Protein AF-A0A4W5PEM4-F1 (afdb_monomer_lite)

pLDDT: mean 97.81, std 1.67, range [86.69, 98.69]

Foldseek 3Di:
DDFADPVRAAVVLLVVQVVVQVVCCVPPVDGDSPVSQVVVCVVPNCRNPDPVSD

Organism: NCBI:txid62062

Sequence (54 aa):
M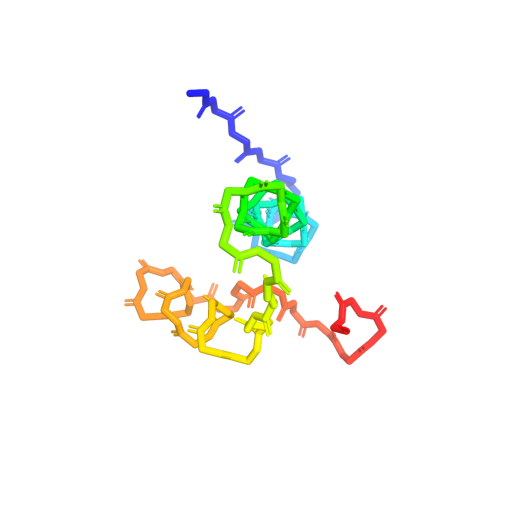VIHCSAGAGRTGCFIVIDIMLDMAEREGVVDIYNCVRELRSRRVNMVQTEVQY

Secondary structure (DSSP, 8-state):
-----SSSSHHHHHHHHHHHHHHHHHHHS---HHHHHHHHHHHSTTSS-SGGG-

Structure (mmCIF, N/CA/C/O backbone):
data_AF-A0A4W5PEM4-F1
#
_entry.id   AF-A0A4W5PEM4-F1
#
loop_
_atom_site.group_PDB
_atom_site.id
_atom_site.type_symbol
_atom_site.label_atom_id
_atom_site.label_alt_id
_atom_site.label_comp_id
_atom_site.label_asym_id
_atom_site.label_entity_id
_atom_site.label_seq_id
_atom_site.pdbx_PDB_ins_code
_atom_site.Cartn_x
_atom_site.Cartn_y
_atom_site.Cartn_z
_atom_site.occupancy
_atom_site.B_iso_or_equiv
_atom_site.auth_seq_id
_atom_site.auth_comp_id
_atom_site.auth_asym_id
_atom_site.auth_atom_id
_atom_site.pdbx_PDB_model_num
ATOM 1 N N . MET A 1 1 ? -13.411 2.950 -10.701 1.00 86.69 1 MET A N 1
ATOM 2 C CA . MET A 1 1 ? -12.279 3.685 -11.310 1.00 86.69 1 MET A CA 1
ATOM 3 C C . MET A 1 1 ? -11.231 2.671 -11.750 1.00 86.69 1 MET A C 1
ATOM 5 O O . MET A 1 1 ? -11.061 1.683 -11.047 1.00 86.69 1 MET A O 1
ATOM 9 N N . VAL A 1 2 ? -10.572 2.861 -12.896 1.00 96.12 2 VAL A N 1
ATOM 10 C CA . VAL A 1 2 ? -9.445 2.005 -13.313 1.00 96.12 2 VAL A CA 1
ATOM 11 C C . VAL A 1 2 ? -8.152 2.713 -12.932 1.00 96.12 2 VAL A C 1
ATOM 13 O O . VAL A 1 2 ? -7.946 3.852 -13.337 1.00 96.12 2 VAL A O 1
ATOM 16 N N . ILE A 1 3 ? -7.293 2.047 -12.159 1.00 97.62 3 ILE A N 1
ATOM 17 C CA . ILE A 1 3 ? -6.003 2.588 -11.718 1.00 97.62 3 ILE A CA 1
ATOM 18 C C . ILE A 1 3 ? -4.913 1.637 -12.183 1.00 97.62 3 ILE A C 1
ATOM 20 O O . ILE A 1 3 ? -4.956 0.444 -11.886 1.00 97.62 3 ILE A O 1
ATOM 24 N N . HIS A 1 4 ? -3.925 2.155 -12.907 1.00 98.06 4 HIS A N 1
ATOM 25 C CA . HIS A 1 4 ? -2.802 1.350 -13.363 1.00 98.06 4 HIS A CA 1
ATOM 26 C C . HIS A 1 4 ?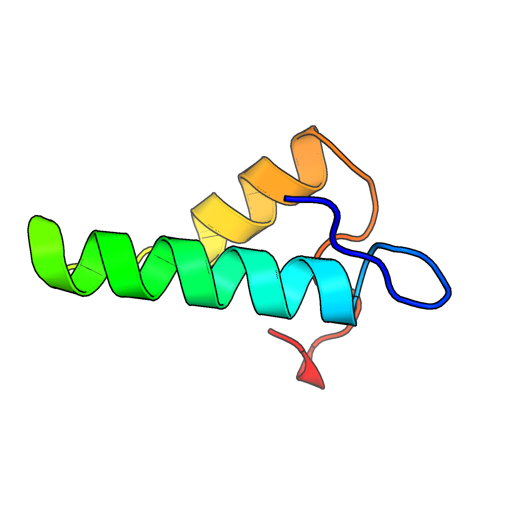 -1.489 2.133 -13.318 1.00 98.06 4 HIS A C 1
ATOM 28 O O . HIS A 1 4 ? -1.452 3.360 -13.321 1.00 98.06 4 HIS A O 1
ATOM 34 N N . CYS A 1 5 ? -0.395 1.385 -13.266 1.00 96.75 5 CYS A N 1
ATOM 35 C CA . CYS A 1 5 ? 0.948 1.860 -13.562 1.00 96.75 5 CYS A CA 1
ATOM 36 C C . CYS A 1 5 ? 1.586 0.865 -14.545 1.00 96.75 5 CYS A C 1
ATOM 38 O O . CYS A 1 5 ? 0.855 0.199 -15.274 1.00 96.75 5 CYS A O 1
ATOM 40 N N . SER A 1 6 ? 2.914 0.730 -14.584 1.00 97.88 6 SER A N 1
ATOM 41 C CA . SER A 1 6 ? 3.559 -0.251 -15.475 1.00 97.88 6 SER A CA 1
ATOM 42 C C . SER A 1 6 ? 3.186 -1.698 -15.098 1.00 97.88 6 SER A C 1
ATOM 44 O O . SER A 1 6 ? 2.559 -2.400 -15.880 1.00 97.88 6 SER A O 1
ATOM 46 N N . ALA A 1 7 ? 3.454 -2.117 -13.854 1.00 96.56 7 ALA A N 1
ATOM 47 C CA . ALA A 1 7 ? 3.081 -3.451 -13.357 1.00 96.56 7 ALA A CA 1
ATOM 48 C C . ALA A 1 7 ? 1.665 -3.515 -12.736 1.00 96.56 7 ALA A C 1
ATOM 50 O O . ALA A 1 7 ? 1.166 -4.586 -12.383 1.00 96.56 7 ALA A O 1
ATOM 51 N N . GLY A 1 8 ? 1.021 -2.358 -12.544 1.00 97.44 8 GLY A N 1
ATOM 52 C CA . GLY A 1 8 ? -0.266 -2.254 -11.850 1.00 97.44 8 GLY A CA 1
ATOM 53 C C . GLY A 1 8 ? -0.217 -2.729 -10.393 1.00 97.44 8 GLY A C 1
ATOM 54 O O . GLY A 1 8 ? -1.180 -3.332 -9.933 1.00 97.44 8 GLY A O 1
ATOM 55 N N . ALA A 1 9 ? 0.913 -2.537 -9.701 1.00 98.00 9 ALA A N 1
ATOM 56 C CA . ALA A 1 9 ? 1.132 -3.056 -8.346 1.00 98.00 9 ALA A CA 1
ATOM 57 C C . ALA A 1 9 ? 1.726 -2.005 -7.391 1.00 98.00 9 ALA A C 1
ATOM 59 O O . ALA A 1 9 ? 1.042 -1.581 -6.469 1.00 98.00 9 ALA A O 1
ATOM 60 N N . GLY A 1 10 ? 2.948 -1.511 -7.643 1.00 98.44 10 GLY A N 1
ATOM 61 C CA . GLY A 1 10 ? 3.626 -0.546 -6.759 1.00 98.44 10 GLY A CA 1
ATOM 62 C C . GLY A 1 10 ? 2.877 0.783 -6.604 1.00 98.44 10 GLY A C 1
ATOM 63 O O . GLY A 1 10 ? 2.127 0.968 -5.654 1.00 98.44 10 GLY A O 1
ATOM 64 N N . ARG A 1 11 ? 3.009 1.694 -7.583 1.00 98.44 11 ARG A N 1
ATOM 65 C CA . ARG A 1 11 ? 2.318 3.005 -7.554 1.00 98.44 11 ARG A CA 1
ATOM 66 C C . ARG A 1 11 ? 0.791 2.896 -7.508 1.00 98.44 11 ARG A C 1
ATOM 68 O O . ARG A 1 11 ? 0.143 3.719 -6.877 1.00 98.44 11 ARG A O 1
ATOM 75 N N . THR A 1 12 ? 0.229 1.882 -8.166 1.00 98.62 12 THR A N 1
ATOM 76 C CA . THR A 1 12 ? -1.210 1.587 -8.102 1.00 98.62 12 THR A CA 1
ATOM 77 C C . THR A 1 12 ? -1.632 1.262 -6.674 1.00 98.62 12 THR A C 1
ATOM 79 O O . THR A 1 12 ? -2.614 1.816 -6.200 1.00 98.62 12 THR A O 1
ATOM 82 N N . GLY A 1 13 ? -0.868 0.423 -5.973 1.00 98.38 13 GLY A N 1
ATOM 83 C CA . GLY A 1 13 ? -1.102 0.109 -4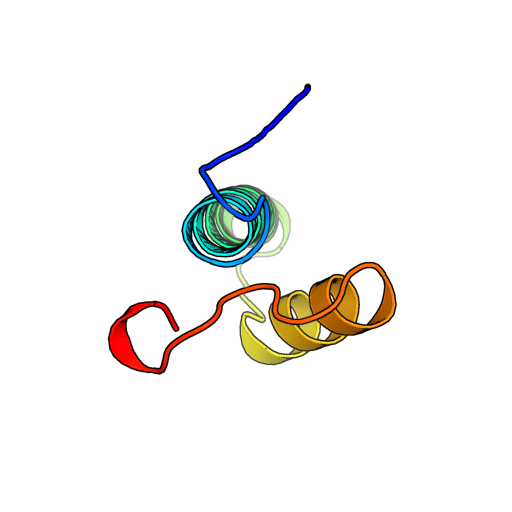.571 1.00 98.38 13 GLY A CA 1
ATOM 84 C C . GLY A 1 13 ? -0.941 1.317 -3.666 1.00 98.38 13 GLY A C 1
ATOM 85 O O . GLY A 1 13 ? -1.835 1.551 -2.868 1.00 98.38 13 GLY A O 1
ATOM 86 N N . CYS A 1 14 ? 0.109 2.128 -3.837 1.00 98.56 14 CYS A N 1
ATOM 87 C CA . CYS A 1 14 ? 0.278 3.354 -3.046 1.00 98.56 14 CYS A CA 1
ATOM 88 C C . CYS A 1 14 ? -0.929 4.281 -3.178 1.00 98.56 14 CYS A C 1
ATOM 90 O O . CYS A 1 14 ? -1.460 4.737 -2.175 1.00 98.56 14 CYS A O 1
ATOM 92 N N . PHE A 1 15 ? -1.386 4.523 -4.411 1.00 98.69 15 PHE A N 1
ATOM 93 C CA . PHE A 1 15 ? -2.543 5.380 -4.645 1.00 98.69 15 PHE A CA 1
ATOM 94 C C . PHE A 1 15 ? -3.795 4.831 -3.954 1.00 98.69 15 PHE A C 1
ATOM 96 O O . PHE A 1 15 ? -4.471 5.568 -3.247 1.00 98.69 15 PHE A O 1
ATOM 103 N N . ILE A 1 16 ? -4.077 3.535 -4.122 1.00 98.56 16 ILE A N 1
ATOM 104 C CA . ILE A 1 16 ? -5.255 2.898 -3.522 1.00 98.56 16 ILE A CA 1
ATOM 105 C C . ILE A 1 16 ? -5.185 2.933 -1.990 1.00 98.56 16 ILE A C 1
ATOM 107 O O . ILE A 1 16 ? -6.189 3.215 -1.350 1.00 98.56 16 ILE A O 1
ATOM 111 N N . VAL A 1 17 ? -4.019 2.673 -1.389 1.00 98.56 17 VAL A N 1
ATOM 112 C CA . VAL A 1 17 ? -3.850 2.745 0.072 1.00 98.56 17 VAL A CA 1
ATOM 113 C C . VAL A 1 17 ? -4.098 4.162 0.570 1.00 98.56 17 VAL A C 1
ATOM 115 O O . VAL A 1 17 ? -4.853 4.326 1.517 1.00 98.56 17 VAL A O 1
ATOM 118 N N . ILE A 1 18 ? -3.503 5.178 -0.062 1.00 98.56 18 ILE A N 1
ATOM 119 C CA . ILE A 1 18 ? -3.689 6.576 0.349 1.00 98.56 18 ILE A CA 1
ATOM 120 C C . ILE A 1 18 ? -5.169 6.962 0.275 1.00 98.56 18 ILE A C 1
ATOM 122 O O . ILE A 1 18 ? -5.688 7.521 1.233 1.00 98.56 18 ILE A O 1
ATOM 126 N N . ASP A 1 19 ? -5.852 6.614 -0.816 1.00 98.62 19 ASP A N 1
ATOM 127 C CA . ASP A 1 19 ? -7.284 6.872 -1.001 1.00 98.62 19 ASP A CA 1
ATOM 128 C C . ASP A 1 19 ? -8.132 6.239 0.119 1.00 98.62 19 ASP A C 1
ATOM 130 O O . ASP A 1 19 ? -8.909 6.926 0.780 1.00 98.62 19 ASP A O 1
ATOM 134 N N . ILE A 1 20 ? -7.903 4.955 0.420 1.00 98.38 20 ILE A N 1
ATOM 135 C CA . ILE A 1 20 ? -8.607 4.244 1.501 1.00 98.38 20 ILE A CA 1
ATOM 136 C C . ILE A 1 20 ? -8.293 4.858 2.875 1.00 98.38 20 ILE A C 1
ATOM 138 O O . ILE A 1 20 ? -9.187 4.993 3.708 1.00 98.38 20 ILE A O 1
ATOM 142 N N . MET A 1 21 ? -7.035 5.220 3.139 1.00 98.56 21 MET A N 1
ATOM 143 C CA . MET A 1 21 ? -6.620 5.771 4.433 1.00 98.56 21 MET A CA 1
ATOM 144 C C . MET A 1 21 ? -7.150 7.182 4.669 1.00 98.56 21 MET A C 1
ATOM 146 O O . MET A 1 21 ? -7.462 7.508 5.809 1.00 98.56 21 MET A O 1
ATOM 150 N N . LEU A 1 22 ? -7.277 8.005 3.626 1.00 98.62 22 LEU A N 1
ATOM 151 C CA . LEU A 1 22 ? -7.910 9.318 3.742 1.00 98.62 22 LEU A CA 1
ATOM 152 C C . LEU A 1 22 ? -9.398 9.180 4.091 1.00 98.62 22 LEU A C 1
ATOM 154 O O . LEU A 1 22 ? -9.853 9.832 5.027 1.00 98.62 22 LEU A O 1
ATOM 158 N N . ASP A 1 23 ? -10.128 8.276 3.429 1.00 98.44 23 ASP A N 1
ATOM 159 C CA . ASP A 1 23 ? -11.544 8.021 3.742 1.00 98.44 23 ASP A CA 1
ATOM 160 C C . ASP A 1 23 ? -11.728 7.478 5.174 1.00 98.44 23 ASP A C 1
ATOM 162 O O . ASP A 1 23 ? -12.620 7.912 5.904 1.00 98.44 23 ASP A O 1
ATOM 166 N N . MET A 1 24 ? -10.846 6.572 5.615 1.00 98.31 24 MET A N 1
ATOM 167 C CA . MET A 1 24 ? -10.857 6.036 6.983 1.00 98.31 24 MET A CA 1
ATOM 168 C C . MET A 1 24 ? -10.517 7.109 8.025 1.00 98.31 24 MET A C 1
ATOM 170 O O . MET A 1 24 ? -11.188 7.205 9.052 1.00 98.31 24 MET A O 1
ATOM 174 N N . ALA A 1 25 ? -9.526 7.960 7.751 1.00 98.50 25 ALA A N 1
ATOM 175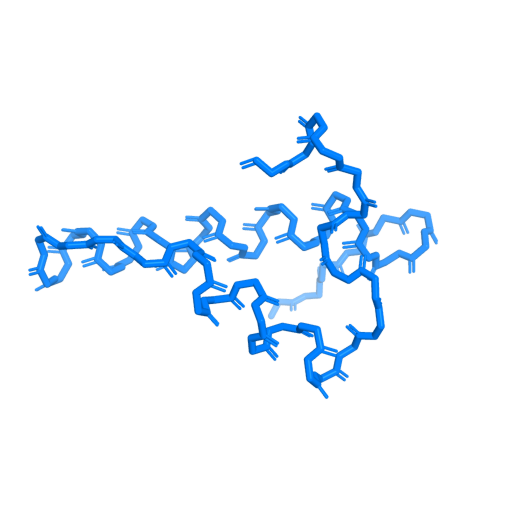 C CA . ALA A 1 25 ? -9.157 9.051 8.644 1.00 98.50 25 ALA A CA 1
ATOM 176 C C . ALA A 1 25 ? -10.306 10.055 8.818 1.00 98.50 25 ALA A C 1
ATOM 178 O O . ALA A 1 25 ? -10.572 10.483 9.939 1.00 98.50 25 ALA A O 1
ATOM 179 N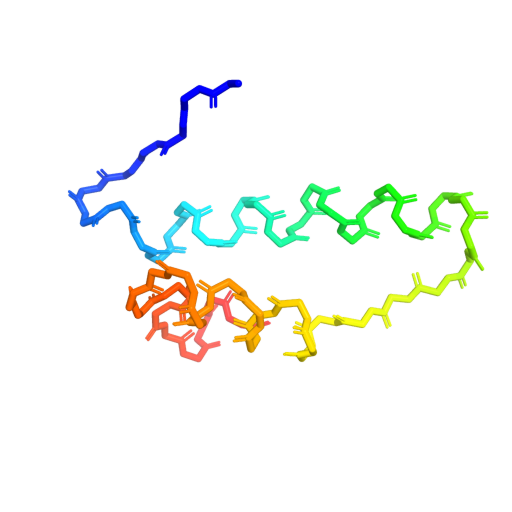 N . GLU A 1 26 ? -11.015 10.401 7.740 1.00 98.62 26 GLU A N 1
ATOM 180 C CA . GLU A 1 26 ? -12.152 11.326 7.793 1.00 98.62 26 GLU A CA 1
ATOM 181 C C . GLU A 1 26 ? -13.369 10.736 8.517 1.00 98.62 26 GLU A C 1
ATOM 183 O O . GLU A 1 26 ? -14.040 11.443 9.271 1.00 98.62 26 GLU A O 1
ATOM 188 N N . ARG A 1 27 ? -13.672 9.450 8.302 1.00 98.25 27 ARG A N 1
ATOM 189 C CA . ARG A 1 27 ? -14.890 8.817 8.837 1.00 98.25 27 ARG A CA 1
ATOM 190 C C . ARG A 1 27 ? -14.724 8.229 10.229 1.00 98.25 27 ARG A C 1
ATOM 192 O O . ARG A 1 27 ? -15.660 8.272 11.024 1.00 98.25 27 ARG A O 1
ATOM 199 N N . GLU A 1 28 ? -13.564 7.647 10.504 1.00 97.81 28 GLU A N 1
ATOM 200 C CA . GLU A 1 28 ? -13.306 6.851 11.707 1.00 97.81 28 GLU A CA 1
ATOM 201 C C . GLU A 1 28 ? -12.264 7.505 12.626 1.00 97.81 28 GLU A C 1
ATOM 203 O O . GLU A 1 28 ? -12.143 7.122 13.788 1.00 97.81 28 GLU A O 1
ATOM 208 N N . GLY A 1 29 ? -11.518 8.505 12.139 1.00 98.12 29 GLY A N 1
ATOM 209 C CA . GLY A 1 29 ? -10.471 9.178 12.913 1.00 98.12 29 GLY A CA 1
ATOM 210 C C . GLY A 1 29 ? -9.224 8.319 13.146 1.00 98.12 29 GLY A C 1
ATOM 211 O O . GLY A 1 29 ? -8.413 8.641 14.015 1.00 98.12 29 GLY A O 1
ATOM 212 N N . VAL A 1 30 ? -9.069 7.222 12.399 1.0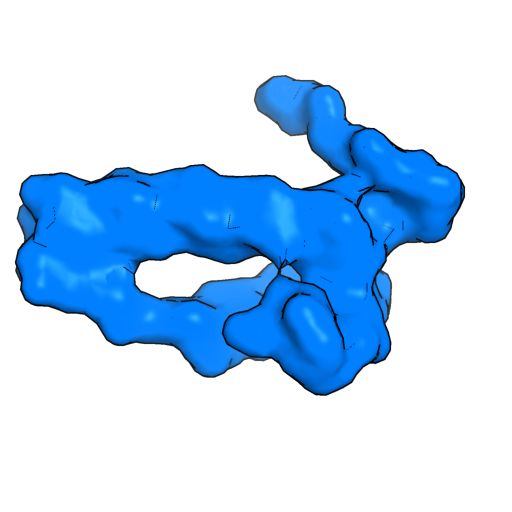0 97.44 30 VAL A N 1
ATOM 213 C CA . VAL A 1 30 ? -7.958 6.268 12.521 1.00 97.44 30 VAL A CA 1
ATOM 214 C C . VAL A 1 30 ? -7.394 5.898 11.149 1.00 97.44 30 VAL A C 1
ATOM 216 O O . VAL A 1 30 ? -8.021 6.139 10.122 1.00 97.44 30 VAL A O 1
ATOM 219 N N . VAL A 1 31 ? -6.195 5.313 11.134 1.00 98.12 31 VAL A N 1
ATOM 220 C CA . VAL A 1 31 ? -5.553 4.770 9.928 1.00 98.12 31 VAL A CA 1
ATOM 221 C C . VAL A 1 31 ? -4.928 3.410 10.230 1.00 98.12 31 VAL A C 1
ATOM 223 O O . VAL A 1 31 ? -4.340 3.217 11.294 1.00 98.12 31 VAL A O 1
ATOM 226 N N . ASP A 1 32 ? -5.016 2.476 9.282 1.00 98.00 32 ASP A N 1
ATOM 227 C CA . ASP A 1 32 ? -4.422 1.137 9.379 1.00 98.00 32 ASP A CA 1
ATOM 228 C C . ASP A 1 32 ? -3.779 0.712 8.049 1.00 98.00 32 ASP A C 1
ATOM 230 O O . ASP A 1 32 ? -4.303 -0.082 7.258 1.00 98.00 32 ASP A O 1
ATOM 234 N N . ILE A 1 33 ? -2.601 1.283 7.799 1.00 98.31 33 ILE A N 1
ATOM 235 C CA . ILE A 1 33 ? -1.844 1.088 6.558 1.00 98.31 33 ILE A CA 1
ATOM 236 C C . ILE A 1 33 ? -1.417 -0.377 6.407 1.00 98.31 33 ILE A C 1
ATOM 238 O O . ILE A 1 33 ? -1.525 -0.945 5.318 1.00 98.31 33 ILE A O 1
ATOM 242 N N . TYR A 1 34 ? -0.963 -1.012 7.492 1.00 98.44 34 TYR A N 1
ATOM 243 C CA . TYR A 1 34 ? -0.456 -2.383 7.457 1.00 98.44 34 TYR A CA 1
ATOM 244 C C . TYR A 1 34 ? -1.537 -3.370 7.017 1.00 98.44 34 TYR A C 1
ATOM 246 O O . TYR A 1 34 ? -1.323 -4.140 6.073 1.00 98.44 34 TYR A O 1
ATOM 254 N N . ASN A 1 35 ? -2.710 -3.346 7.662 1.00 98.38 35 ASN A N 1
ATOM 255 C CA . ASN A 1 35 ? -3.777 -4.275 7.307 1.00 98.38 35 ASN A CA 1
ATOM 256 C C . ASN A 1 35 ? -4.370 -3.953 5.934 1.00 98.38 35 ASN A C 1
ATOM 258 O O . ASN A 1 35 ? -4.688 -4.888 5.197 1.00 98.38 35 ASN A O 1
ATOM 262 N N . CYS A 1 36 ? -4.434 -2.676 5.539 1.00 98.56 36 CYS A N 1
ATOM 263 C CA . CYS A 1 36 ? -4.840 -2.294 4.188 1.00 98.56 36 CYS A CA 1
ATOM 264 C C . CYS A 1 36 ? -3.891 -2.873 3.126 1.00 98.56 36 CYS A C 1
ATOM 266 O O . CYS A 1 36 ? -4.335 -3.520 2.178 1.00 98.56 36 CYS A O 1
ATOM 268 N N . VAL A 1 37 ? -2.573 -2.706 3.285 1.00 98.56 37 VAL A N 1
ATOM 269 C CA . VAL A 1 37 ? -1.577 -3.268 2.355 1.00 98.56 37 VAL A CA 1
ATOM 270 C C . VAL A 1 37 ? -1.647 -4.793 2.333 1.00 98.56 37 VAL A C 1
ATOM 272 O O . VAL A 1 37 ? -1.600 -5.395 1.257 1.00 98.56 37 VAL A O 1
ATOM 275 N N . ARG A 1 38 ? -1.797 -5.434 3.498 1.00 98.50 38 ARG A N 1
ATOM 276 C CA . ARG A 1 38 ? -1.966 -6.889 3.608 1.00 98.50 38 ARG A CA 1
ATOM 277 C C . ARG A 1 38 ? -3.194 -7.374 2.833 1.00 98.50 38 ARG A C 1
ATOM 279 O O . ARG A 1 38 ? -3.091 -8.357 2.103 1.00 98.50 38 ARG A O 1
ATOM 286 N N . GLU A 1 39 ? -4.320 -6.675 2.947 1.00 98.56 39 GLU A N 1
ATOM 287 C CA . GLU A 1 39 ? -5.554 -6.999 2.225 1.00 98.56 39 GLU A CA 1
ATOM 288 C C . GLU A 1 39 ? -5.424 -6.745 0.716 1.00 98.56 39 GLU A C 1
ATOM 290 O O . GLU A 1 39 ? -5.845 -7.564 -0.095 1.00 98.56 39 GLU A O 1
ATOM 295 N N . LEU A 1 40 ? -4.765 -5.668 0.285 1.00 98.38 40 LEU A N 1
ATOM 296 C CA . LEU A 1 40 ? -4.507 -5.464 -1.145 1.00 98.38 40 LEU A CA 1
ATOM 297 C C . LEU A 1 40 ? -3.613 -6.568 -1.724 1.00 98.38 40 LEU A C 1
ATOM 299 O O . LEU A 1 40 ? -3.859 -7.036 -2.837 1.00 98.38 40 LEU A O 1
ATOM 303 N N . ARG A 1 41 ? -2.609 -7.020 -0.960 1.00 98.31 41 ARG A N 1
ATOM 304 C CA . ARG A 1 41 ? -1.721 -8.127 -1.346 1.00 98.31 41 ARG A CA 1
ATOM 305 C C . ARG A 1 41 ? -2.434 -9.479 -1.405 1.00 98.31 41 ARG A C 1
ATOM 307 O O . ARG A 1 41 ? -2.016 -10.320 -2.198 1.00 98.31 41 ARG A O 1
ATOM 314 N N . SER A 1 42 ? -3.505 -9.683 -0.630 1.00 98.31 42 SER A N 1
ATOM 315 C CA . SER A 1 42 ? -4.336 -10.896 -0.715 1.00 98.31 42 SER A CA 1
ATOM 316 C C . SER A 1 42 ? -5.128 -10.961 -2.029 1.00 98.31 42 SER A C 1
ATOM 318 O O . SER A 1 42 ? -5.390 -12.047 -2.543 1.00 98.31 42 SER A O 1
ATOM 320 N N . ARG A 1 43 ? -5.452 -9.800 -2.617 1.00 97.81 43 ARG A N 1
ATOM 321 C CA . ARG A 1 43 ? -6.220 -9.682 -3.870 1.00 97.81 43 ARG A CA 1
ATOM 322 C C . ARG A 1 43 ? -5.352 -9.596 -5.120 1.00 97.81 43 ARG A C 1
ATOM 324 O O . ARG A 1 43 ? -5.752 -10.067 -6.183 1.00 97.81 43 ARG A O 1
ATOM 331 N N . ARG A 1 44 ? -4.178 -8.968 -5.024 1.00 97.25 44 ARG A N 1
ATOM 332 C CA . ARG A 1 44 ? -3.224 -8.828 -6.129 1.00 97.25 44 ARG A CA 1
ATOM 333 C C . ARG A 1 44 ? -1.802 -8.817 -5.588 1.00 97.25 44 ARG A C 1
ATOM 335 O O . ARG A 1 44 ? -1.476 -8.073 -4.672 1.00 97.25 44 ARG A O 1
ATOM 342 N N . VAL A 1 45 ? -0.930 -9.620 -6.186 1.00 96.50 45 VAL A N 1
ATOM 343 C CA . VAL A 1 45 ? 0.465 -9.733 -5.742 1.00 96.50 45 VAL A CA 1
ATOM 344 C C . VAL A 1 45 ? 1.211 -8.395 -5.823 1.00 96.50 45 VAL A C 1
ATOM 346 O O . VAL A 1 45 ? 0.976 -7.588 -6.723 1.00 96.50 45 VAL A O 1
ATOM 349 N N . ASN A 1 46 ? 2.153 -8.189 -4.899 1.00 96.88 46 ASN A N 1
ATOM 350 C CA . ASN A 1 46 ? 3.097 -7.062 -4.879 1.00 96.88 46 ASN A CA 1
ATOM 351 C C . ASN A 1 46 ? 2.472 -5.656 -4.795 1.00 96.88 46 ASN A C 1
ATOM 353 O O . ASN A 1 46 ? 3.127 -4.673 -5.148 1.00 96.88 46 ASN A O 1
ATOM 357 N N . MET A 1 47 ? 1.224 -5.536 -4.329 1.00 98.38 47 MET A N 1
ATOM 358 C CA . MET A 1 47 ? 0.626 -4.234 -4.018 1.00 98.38 47 MET A CA 1
ATOM 359 C C . MET A 1 47 ? 1.470 -3.514 -2.961 1.00 98.38 47 MET A C 1
ATOM 361 O O . MET A 1 47 ? 1.764 -4.104 -1.919 1.00 98.38 47 MET A O 1
ATOM 365 N N . VAL A 1 48 ? 1.875 -2.271 -3.267 1.00 98.19 48 VAL A N 1
ATOM 366 C CA . VAL A 1 48 ? 2.960 -1.532 -2.582 1.00 98.19 48 VAL A CA 1
ATOM 367 C C . VAL A 1 48 ? 4.259 -2.350 -2.607 1.00 98.19 48 VAL A C 1
ATOM 369 O O . VAL A 1 48 ? 4.460 -3.269 -1.815 1.00 98.19 48 VAL A O 1
ATOM 372 N N . GLN A 1 49 ? 5.126 -2.071 -3.581 1.00 98.00 49 GLN A N 1
ATOM 373 C CA . GLN A 1 49 ? 6.148 -3.025 -4.030 1.00 98.00 49 GLN A CA 1
ATOM 374 C C . GLN A 1 49 ? 7.486 -2.899 -3.291 1.00 98.00 49 GLN A C 1
ATOM 376 O O . GLN A 1 49 ? 8.210 -3.882 -3.165 1.00 98.00 49 GLN A O 1
ATOM 381 N N . THR A 1 50 ? 7.837 -1.700 -2.835 1.00 98.06 50 THR A N 1
ATOM 382 C CA . THR A 1 50 ? 9.141 -1.399 -2.227 1.00 98.06 50 THR A CA 1
ATOM 383 C C . THR A 1 50 ? 8.960 -0.754 -0.863 1.00 98.06 50 THR A C 1
ATOM 385 O O . THR A 1 50 ? 7.948 -0.103 -0.640 1.00 98.06 50 THR A O 1
ATOM 388 N N . GLU A 1 51 ? 9.964 -0.831 0.005 1.00 97.25 51 GLU A N 1
ATOM 389 C CA . GLU A 1 51 ? 9.941 -0.138 1.302 1.00 97.25 51 GLU A CA 1
ATOM 390 C C . GLU A 1 51 ? 9.771 1.379 1.150 1.00 97.25 51 GLU A C 1
ATOM 392 O O . GLU A 1 51 ? 8.958 1.966 1.834 1.00 97.25 51 GLU A O 1
ATOM 397 N N . VAL A 1 52 ? 10.408 2.001 0.151 1.00 98.12 52 VAL A N 1
ATOM 398 C CA . VAL A 1 52 ? 10.251 3.444 -0.146 1.00 98.12 52 VAL A CA 1
ATOM 399 C C . VAL A 1 52 ? 8.806 3.836 -0.518 1.00 98.12 52 VAL A C 1
ATOM 401 O O . VAL A 1 52 ? 8.454 5.009 -0.516 1.00 98.12 52 VAL A O 1
ATOM 404 N N . GLN A 1 53 ? 7.974 2.866 -0.902 1.00 97.44 53 GLN A N 1
ATOM 405 C CA . GLN A 1 53 ? 6.569 3.076 -1.267 1.00 97.44 53 GLN A CA 1
ATOM 406 C C . GLN A 1 53 ? 5.604 2.854 -0.094 1.00 97.44 53 GLN A C 1
ATOM 408 O O . GLN A 1 53 ? 4.420 3.162 -0.250 1.00 97.44 53 GLN A O 1
ATOM 413 N N . TYR A 1 54 ? 6.089 2.255 0.996 1.00 95.88 54 TYR A N 1
ATOM 414 C CA . TYR A 1 54 ? 5.343 1.939 2.209 1.00 95.88 54 TYR A CA 1
ATOM 415 C C . TYR A 1 54 ? 5.547 3.053 3.237 1.00 95.88 54 TYR A C 1
ATOM 417 O O . TYR A 1 54 ? 4.534 3.459 3.842 1.00 95.88 54 TYR A O 1
#

Radius of gyration: 10.95 Å; chains: 1; bounding box: 25×22×28 Å

InterPro domains:
  IPR000242 Tyrosine-specific protein phosphatase, PTPase domain [PF00102] (1-54)
  IPR000242 Tyrosine-specific protein phosphatase, PTPase domain [PR00700] (31-46)
  IPR000242 Tyrosine-specific protein phosphatase, PTPase domain [PR00700] (47-54)
  IPR000242 Tyrosine-specific protein phosphatase, PTPase domain [PS50055] (1-54)
  IPR000387 Tyrosine-specific protein phosphatases domain [PS50056] (1-54)
  IPR016130 Protein-tyrosine phosphatase, active site [PS00383] (3-13)
  IPR029021 Protein-tyrosine phosphatase-like [G3DSA:3.90.190.10] (1-54)
  IPR029021 Protein-tyrosine phosphatase-like [SSF52799] (1-54)
  IPR050348 Protein-Tyrosine Phosphatase [PTHR19134] (1-54)